Protein AF-A0A2L0I547-F1 (afdb_monomer_lite)

Secondary structure (DSSP, 8-state):
----------------------PPPPPHHHHHHHHHHHHHHHHHHHHHHT-TT----HHHHHHHHHHHHHHHHHH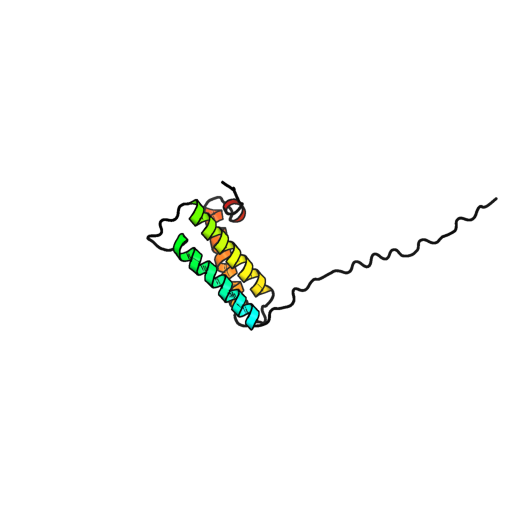HHHHHHTTTSTTHHHHHHHHHHHHHHHHHHHHHTT--HHHHHS----

Sequence (122 aa):
MIKSSSLICTFFICMQLNNMAFAEKLSQADYDQFIAAQTKIVNETKHILDEPDQKADAQSQRQAFCQRLTVYEEIQKVSEENQELNMAPTMAMIAKNFLDRQAQSMNNSGMTTAIFCKSREV

Radius of gyration: 24.21 Å; chains: 1; bounding box: 38×89×41 Å

Structure (mmCIF, N/CA/C/O backbone):
data_AF-A0A2L0I547-F1
#
_entry.id   AF-A0A2L0I547-F1
#
loop_
_atom_site.group_PDB
_atom_site.id
_atom_site.type_symbol
_atom_site.label_atom_id
_atom_site.label_alt_id
_atom_site.label_comp_id
_atom_site.label_asym_id
_atom_site.label_entity_id
_atom_site.label_seq_id
_atom_site.pdbx_PDB_ins_code
_atom_site.Cartn_x
_atom_site.Cartn_y
_atom_site.Cartn_z
_atom_site.occupancy
_atom_site.B_iso_or_equiv
_atom_site.auth_seq_id
_atom_site.auth_comp_id
_atom_site.auth_asym_id
_atom_site.auth_atom_id
_atom_site.pdbx_PDB_model_num
ATOM 1 N N . MET A 1 1 ? -5.687 74.514 20.051 1.00 38.25 1 MET A N 1
ATOM 2 C CA . MET A 1 1 ? -7.075 74.072 19.793 1.00 38.25 1 MET A CA 1
ATOM 3 C C . MET A 1 1 ? -7.032 72.603 19.420 1.00 38.25 1 MET A C 1
ATOM 5 O O . MET A 1 1 ? -6.451 72.253 18.404 1.00 38.25 1 MET A O 1
ATOM 9 N N . ILE A 1 2 ? -7.534 71.764 20.320 1.00 36.28 2 ILE A N 1
ATOM 10 C CA . ILE A 1 2 ? -7.497 70.301 20.259 1.00 36.28 2 ILE A CA 1
ATOM 11 C C . ILE A 1 2 ? -8.674 69.852 19.386 1.00 36.28 2 ILE A C 1
ATOM 13 O O . ILE A 1 2 ? -9.813 70.205 19.686 1.00 36.28 2 ILE A O 1
ATOM 17 N N . LYS A 1 3 ? -8.408 69.124 18.295 1.00 40.34 3 LYS A N 1
ATOM 18 C CA . LYS A 1 3 ? -9.440 68.422 17.522 1.00 40.34 3 LYS A CA 1
ATOM 19 C C . LYS A 1 3 ? -9.435 66.958 17.942 1.00 40.34 3 LYS A C 1
ATOM 21 O O . LYS A 1 3 ? -8.416 66.282 17.874 1.00 40.34 3 LYS A O 1
ATOM 26 N N . SER A 1 4 ? -10.588 66.531 18.424 1.00 46.28 4 SER A N 1
ATOM 27 C CA . SER A 1 4 ? -10.909 65.222 18.967 1.00 46.28 4 SER A CA 1
ATOM 28 C C . SER A 1 4 ? -10.731 64.123 17.912 1.00 46.28 4 SER A C 1
ATOM 30 O O . SER A 1 4 ? -11.472 64.098 16.931 1.00 46.28 4 SER A O 1
ATOM 32 N N . SER A 1 5 ? -9.789 63.201 18.126 1.00 43.97 5 SER A N 1
ATOM 33 C CA . SER A 1 5 ? -9.767 61.909 17.430 1.00 43.97 5 SER A CA 1
ATOM 34 C C . SER A 1 5 ? -10.595 60.916 18.230 1.00 43.97 5 SER A C 1
ATOM 36 O O . SER A 1 5 ? -10.230 60.524 19.337 1.00 43.97 5 SER A O 1
ATOM 38 N N . SER A 1 6 ? -11.745 60.571 17.665 1.00 45.59 6 SER A N 1
ATOM 39 C CA . SER A 1 6 ? -12.649 59.538 18.151 1.00 45.59 6 SER A CA 1
ATOM 40 C C . SER A 1 6 ? -12.291 58.186 17.528 1.00 45.59 6 SER A C 1
ATOM 42 O O . SER A 1 6 ? -11.748 58.143 16.426 1.00 45.59 6 SER A O 1
ATOM 44 N N . LEU A 1 7 ? -12.713 57.122 18.219 1.00 51.06 7 LEU A N 1
ATOM 45 C CA . LEU A 1 7 ? -12.870 55.733 17.759 1.00 51.06 7 LEU A CA 1
ATOM 46 C C . LEU A 1 7 ? -11.645 54.814 17.899 1.00 51.06 7 LEU A C 1
ATOM 48 O O . LEU A 1 7 ? -11.016 54.382 16.941 1.00 51.06 7 LEU A O 1
ATOM 52 N N . ILE A 1 8 ? -11.361 54.470 19.159 1.00 52.44 8 ILE A N 1
ATOM 53 C CA . ILE A 1 8 ? -11.548 53.107 19.699 1.00 52.44 8 ILE A CA 1
ATOM 54 C C . ILE A 1 8 ? -11.642 52.030 18.599 1.00 52.44 8 ILE A C 1
ATOM 56 O O . ILE A 1 8 ? -12.728 51.706 18.126 1.00 52.44 8 ILE A O 1
ATOM 60 N N . CYS A 1 9 ? -10.501 51.454 18.225 1.00 44.69 9 CYS A N 1
ATOM 61 C CA . CYS A 1 9 ? -10.417 50.223 17.439 1.00 44.69 9 CYS A CA 1
ATOM 62 C C . CYS A 1 9 ? -9.869 49.117 18.354 1.00 44.69 9 CYS A C 1
ATOM 64 O O . CYS A 1 9 ? -8.763 48.607 18.186 1.00 44.69 9 CYS A O 1
AT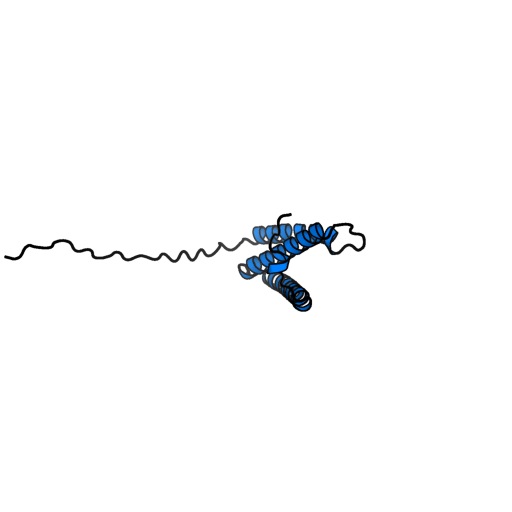OM 66 N N . THR A 1 10 ? -10.608 48.840 19.429 1.00 49.16 10 THR A N 1
ATOM 67 C CA . THR A 1 10 ? -10.361 47.700 20.313 1.00 49.16 10 THR A CA 1
ATOM 68 C C . THR A 1 10 ? -10.918 46.434 19.670 1.00 49.16 10 THR A C 1
ATOM 70 O O . THR A 1 10 ? -12.054 46.422 19.208 1.00 49.16 10 THR A O 1
ATOM 73 N N . PHE A 1 11 ? -10.131 45.360 19.761 1.00 47.34 11 PHE A N 1
ATOM 74 C CA . PHE A 1 11 ? -10.545 43.961 19.619 1.00 47.34 11 PHE A CA 1
ATOM 75 C C . PHE A 1 11 ? -10.838 43.461 18.195 1.00 47.34 11 PHE A C 1
ATOM 77 O O . PHE A 1 11 ? -11.922 42.975 17.895 1.00 47.34 11 PHE A O 1
ATOM 84 N N . PHE A 1 12 ? -9.796 43.387 17.363 1.00 49.84 12 PHE A N 1
ATOM 85 C CA . PHE A 1 12 ? -9.640 42.209 16.501 1.00 49.8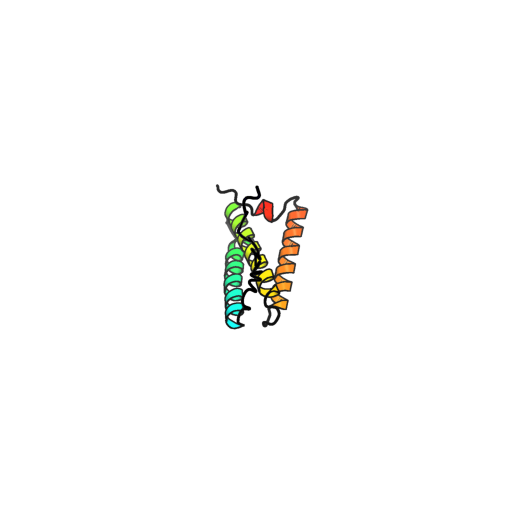4 12 PHE A CA 1
ATOM 86 C C . PHE A 1 12 ? -8.890 41.135 17.302 1.00 49.84 12 PHE A C 1
ATOM 88 O O . PHE A 1 12 ? -7.690 40.919 17.142 1.00 49.84 12 PHE A O 1
ATOM 95 N N . ILE A 1 13 ? -9.603 40.484 18.230 1.00 58.34 13 ILE A N 1
ATOM 96 C CA . ILE A 1 13 ? -9.201 39.149 18.673 1.00 58.34 13 ILE A CA 1
ATOM 97 C C . ILE A 1 13 ? -9.420 38.258 17.459 1.00 58.34 13 ILE A C 1
ATOM 99 O O . ILE A 1 13 ? -10.537 37.837 17.165 1.00 58.34 13 ILE A O 1
ATOM 103 N N . CYS A 1 14 ? -8.340 38.001 16.728 1.00 51.59 14 CYS A N 1
ATOM 104 C CA . CYS A 1 14 ? -8.251 36.859 15.840 1.00 51.59 14 CYS A CA 1
ATOM 105 C C . CYS A 1 14 ? -8.374 35.615 16.719 1.00 51.59 14 CYS A C 1
ATOM 107 O O . CYS A 1 14 ? -7.384 35.087 17.223 1.00 51.59 14 CYS A O 1
ATOM 109 N N . MET A 1 15 ? -9.614 35.182 16.943 1.00 52.38 15 MET A N 1
ATOM 110 C CA . MET A 1 15 ? -9.935 33.853 17.425 1.00 52.38 15 MET A CA 1
ATOM 111 C C . MET A 1 15 ? -9.459 32.903 16.329 1.00 52.38 15 MET A C 1
ATOM 113 O O . MET A 1 15 ? -10.188 32.583 15.393 1.00 52.38 15 MET A O 1
ATOM 117 N N . GLN A 1 16 ? -8.179 32.534 16.391 1.00 56.66 16 GLN A N 1
ATOM 118 C CA . GLN A 1 16 ? -7.653 31.408 15.646 1.00 56.66 16 GLN A CA 1
ATOM 119 C C . GLN A 1 16 ? -8.328 30.176 16.235 1.00 56.66 16 GLN A C 1
ATOM 121 O O . GLN A 1 16 ? -7.857 29.569 17.196 1.00 56.66 16 GLN A O 1
ATOM 126 N N . LEU A 1 17 ? -9.505 29.867 15.693 1.00 53.44 17 LEU A N 1
ATOM 127 C CA . LEU A 1 17 ? -10.087 28.547 15.785 1.00 53.44 17 LEU A CA 1
ATOM 128 C C . LEU A 1 17 ? -9.068 27.622 15.131 1.00 53.44 17 LEU A C 1
ATOM 130 O O . LEU A 1 17 ? -8.981 27.516 13.909 1.00 53.44 17 LEU A O 1
ATOM 134 N N . ASN A 1 18 ? -8.245 27.009 15.977 1.00 48.94 18 ASN A N 1
ATOM 135 C CA . ASN A 1 18 ? -7.560 25.780 15.653 1.00 48.94 18 ASN A CA 1
ATOM 136 C C . ASN A 1 18 ? -8.661 24.802 15.243 1.00 48.94 18 ASN A C 1
ATOM 138 O O . ASN A 1 18 ? -9.265 24.152 16.093 1.00 48.94 18 ASN A O 1
ATOM 142 N N . ASN A 1 19 ? -8.948 24.718 13.944 1.00 48.66 19 ASN A N 1
ATOM 143 C CA . ASN A 1 19 ? -9.568 23.538 13.371 1.00 48.66 19 ASN A CA 1
ATOM 144 C C . ASN A 1 19 ? -8.525 22.426 13.500 1.00 48.66 19 ASN A C 1
ATOM 146 O O . ASN A 1 19 ? -7.858 22.058 12.537 1.00 48.66 19 ASN A O 1
ATOM 150 N N . MET A 1 20 ? -8.351 21.914 14.721 1.00 46.59 20 MET A N 1
ATOM 151 C CA . MET A 1 20 ? -7.930 20.539 14.906 1.00 46.59 20 MET A CA 1
ATOM 152 C C . MET A 1 20 ? -9.091 19.713 14.366 1.00 46.59 20 MET A C 1
ATOM 154 O O . MET A 1 20 ? -10.001 19.336 15.099 1.00 46.59 20 MET A O 1
ATOM 158 N N . ALA A 1 21 ? -9.111 19.540 13.045 1.00 47.75 21 ALA A N 1
ATOM 159 C CA . ALA A 1 21 ? -9.925 18.534 12.402 1.00 47.75 21 ALA A CA 1
ATOM 160 C C . ALA A 1 21 ? -9.359 17.195 12.876 1.00 47.75 21 ALA A C 1
ATOM 162 O O . ALA A 1 21 ? -8.454 16.633 12.265 1.00 47.75 21 ALA A O 1
ATOM 163 N N . PHE A 1 22 ? -9.827 16.735 14.034 1.00 53.12 22 PHE A N 1
ATOM 164 C CA . PHE A 1 22 ? -9.715 15.336 14.386 1.00 53.12 22 PHE A CA 1
ATOM 165 C C . PHE A 1 22 ? -10.547 14.616 13.337 1.00 53.12 22 PHE A C 1
ATOM 167 O O . PHE A 1 22 ? -11.769 14.770 13.316 1.00 53.12 22 PHE A O 1
ATOM 174 N N . ALA A 1 23 ? -9.874 13.937 12.405 1.00 60.38 23 ALA A N 1
ATOM 175 C CA . ALA A 1 23 ? -10.547 13.012 11.513 1.00 60.38 23 ALA A CA 1
ATOM 176 C C . ALA A 1 23 ? -11.412 12.108 12.394 1.00 60.38 23 ALA A C 1
ATOM 178 O O . ALA A 1 23 ? -10.923 11.548 13.380 1.00 60.38 23 ALA A O 1
ATOM 179 N N . GLU A 1 24 ? -12.713 12.080 12.115 1.00 69.12 24 GLU A N 1
ATOM 180 C CA . GLU A 1 24 ? -13.630 11.239 12.867 1.00 69.12 24 GLU A CA 1
ATOM 181 C C . GLU A 1 24 ? -13.137 9.796 12.742 1.00 69.12 24 GLU A C 1
ATOM 183 O O . GLU A 1 24 ? -12.848 9.325 11.639 1.00 69.12 24 GLU A O 1
ATOM 188 N N . LYS A 1 25 ? -12.943 9.138 13.888 1.00 84.50 25 LYS A N 1
ATOM 189 C CA . LYS A 1 25 ? -12.435 7.768 13.929 1.00 84.50 25 LYS A CA 1
ATOM 190 C C . LYS A 1 25 ? -13.412 6.852 13.205 1.00 84.50 25 LYS A C 1
ATOM 192 O O . LYS A 1 25 ? -14.626 6.988 13.359 1.00 84.50 25 LYS A O 1
ATOM 197 N N . LEU A 1 26 ? -12.876 5.938 12.408 1.00 94.50 26 LEU A N 1
ATOM 198 C CA . LEU A 1 26 ? -13.667 4.993 11.637 1.00 94.50 26 LEU A CA 1
ATOM 199 C C . LEU A 1 26 ? -14.439 4.061 12.571 1.00 94.50 26 LEU A C 1
ATOM 201 O O . LEU A 1 26 ? -13.975 3.690 13.651 1.00 94.50 26 LEU A O 1
ATOM 205 N N . SER A 1 27 ? -15.611 3.621 12.118 1.00 96.94 27 SER A N 1
ATOM 206 C CA . SER A 1 27 ? -16.229 2.436 12.702 1.00 96.94 27 SER A CA 1
ATOM 207 C C . SER A 1 27 ? -15.430 1.183 12.314 1.00 96.94 27 SER A C 1
ATOM 209 O O . SER A 1 27 ? -14.691 1.181 11.326 1.00 96.94 27 SER A O 1
ATOM 211 N N . GLN A 1 28 ? -15.612 0.077 13.043 1.00 97.75 28 GLN A N 1
ATOM 212 C CA . GLN A 1 28 ? -14.983 -1.196 12.668 1.00 97.75 28 GLN A CA 1
ATOM 213 C C . GLN A 1 28 ? -15.373 -1.626 11.243 1.00 97.75 28 GLN A C 1
ATOM 215 O O . GLN A 1 28 ? -14.520 -2.090 10.496 1.00 97.75 28 GLN A O 1
ATOM 220 N N . ALA A 1 29 ? -16.638 -1.436 10.851 1.00 98.19 29 ALA A N 1
ATOM 221 C CA . ALA A 1 29 ? -17.118 -1.820 9.526 1.00 98.19 29 ALA A CA 1
ATOM 222 C C . ALA A 1 29 ? -16.457 -0.991 8.411 1.00 98.19 29 ALA A C 1
ATOM 224 O O . ALA A 1 29 ? -16.062 -1.549 7.387 1.00 98.19 29 ALA A O 1
ATOM 225 N N . ASP A 1 30 ? -16.283 0.315 8.627 1.00 98.06 30 ASP A N 1
ATOM 226 C CA . ASP A 1 30 ? -15.623 1.192 7.653 1.00 98.06 30 ASP A CA 1
ATOM 227 C C . ASP A 1 30 ? -14.128 0.878 7.541 1.00 98.06 30 ASP A C 1
ATOM 229 O O . ASP A 1 30 ? -13.569 0.886 6.444 1.00 98.06 30 ASP A O 1
ATOM 233 N N . TYR A 1 31 ? -13.481 0.545 8.661 1.00 98.12 31 TYR A N 1
ATOM 234 C CA . TYR A 1 31 ? -12.089 0.105 8.668 1.00 98.12 31 TYR A CA 1
ATOM 235 C C . TYR A 1 31 ? -11.900 -1.234 7.943 1.00 98.12 31 TYR A C 1
ATOM 237 O O . TYR A 1 31 ? -10.998 -1.364 7.114 1.00 98.12 31 TYR A O 1
ATOM 245 N N . ASP A 1 32 ? -12.776 -2.211 8.182 1.00 98.50 32 ASP A N 1
ATOM 246 C CA . ASP A 1 32 ? -12.733 -3.504 7.492 1.00 98.50 32 ASP A CA 1
ATOM 247 C C . ASP A 1 32 ? -12.945 -3.328 5.979 1.00 98.50 32 ASP A C 1
ATOM 249 O O . ASP A 1 32 ? -12.236 -3.933 5.167 1.00 98.50 32 ASP A O 1
ATOM 253 N N . GLN A 1 33 ? -13.871 -2.447 5.581 1.00 98.50 33 GLN A N 1
ATOM 254 C CA . GLN A 1 33 ? -14.089 -2.094 4.179 1.00 98.50 33 GLN A CA 1
ATOM 255 C C . GLN A 1 33 ? -12.870 -1.388 3.569 1.00 98.50 33 GLN A C 1
ATOM 257 O O . GLN A 1 33 ? -12.487 -1.699 2.437 1.00 98.50 33 GLN A O 1
ATOM 262 N N . PHE A 1 34 ? -12.240 -0.474 4.310 1.00 98.19 34 PHE A N 1
ATOM 263 C CA . PHE A 1 34 ? -10.996 0.169 3.903 1.00 98.19 34 PHE A CA 1
ATOM 264 C C . PHE A 1 34 ? -9.898 -0.875 3.657 1.00 98.19 34 PHE A C 1
ATOM 266 O O . PHE A 1 34 ? -9.341 -0.922 2.560 1.00 98.19 34 PHE A O 1
ATOM 273 N N . ILE A 1 35 ? -9.642 -1.779 4.607 1.00 98.50 35 ILE A N 1
ATOM 274 C CA . ILE A 1 35 ? -8.626 -2.831 4.453 1.00 98.50 35 ILE A CA 1
ATOM 275 C C . ILE A 1 35 ? -8.948 -3.759 3.277 1.00 98.50 35 ILE A C 1
ATOM 277 O O . ILE A 1 35 ? -8.039 -4.134 2.529 1.00 98.50 35 ILE A O 1
ATOM 281 N N . ALA A 1 36 ? -10.219 -4.099 3.053 1.00 98.56 36 ALA A N 1
ATOM 282 C CA . ALA A 1 36 ? -10.627 -4.900 1.902 1.00 98.56 36 ALA A CA 1
ATOM 283 C C . ALA A 1 36 ? -10.333 -4.192 0.565 1.00 98.56 36 ALA A C 1
ATOM 285 O O . ALA A 1 36 ? -9.798 -4.814 -0.359 1.00 98.56 36 ALA A O 1
ATOM 286 N N . ALA A 1 37 ? -10.621 -2.890 0.469 1.00 98.44 37 ALA A N 1
ATOM 287 C CA . ALA A 1 37 ? -10.324 -2.090 -0.718 1.00 98.44 37 ALA A CA 1
ATOM 288 C C . ALA A 1 37 ? -8.812 -2.007 -0.988 1.00 98.44 37 ALA A C 1
ATOM 290 O O . ALA A 1 37 ? -8.373 -2.235 -2.115 1.00 98.44 37 ALA A O 1
ATOM 291 N N . GLN A 1 38 ? -8.010 -1.778 0.053 1.00 98.44 38 GLN A N 1
ATOM 292 C CA . GLN A 1 38 ? -6.551 -1.751 -0.053 1.00 98.44 38 GLN A CA 1
ATOM 293 C C . GLN A 1 38 ? -5.981 -3.118 -0.470 1.00 98.44 38 GLN A C 1
ATOM 295 O O . GLN A 1 38 ? -5.150 -3.216 -1.375 1.00 98.44 38 GLN A O 1
ATOM 300 N N . THR A 1 39 ? -6.492 -4.202 0.121 1.00 97.94 39 THR A N 1
ATOM 301 C CA . THR A 1 39 ? -6.092 -5.582 -0.208 1.00 97.94 39 THR A CA 1
ATOM 302 C C . THR A 1 39 ? -6.342 -5.912 -1.680 1.00 97.94 39 THR A C 1
ATOM 304 O O . THR A 1 39 ? -5.525 -6.582 -2.314 1.00 97.94 39 THR A O 1
ATOM 307 N N . LYS A 1 40 ? -7.441 -5.414 -2.258 1.00 98.31 40 LYS A N 1
ATOM 308 C CA . LYS A 1 40 ? -7.739 -5.582 -3.686 1.00 98.31 40 LYS A CA 1
ATOM 309 C C . LYS A 1 40 ? -6.633 -4.995 -4.567 1.00 98.31 40 LYS A C 1
ATOM 311 O O . LYS A 1 40 ? -6.169 -5.681 -5.472 1.00 98.31 40 LYS A O 1
ATOM 316 N N . ILE A 1 41 ? -6.145 -3.795 -4.250 1.00 97.44 41 ILE A N 1
ATOM 317 C CA . ILE A 1 41 ? -5.063 -3.142 -5.004 1.00 97.44 41 ILE A CA 1
ATOM 318 C C . ILE A 1 41 ? -3.740 -3.913 -4.843 1.00 97.44 41 ILE A C 1
ATOM 320 O O . ILE A 1 41 ? -3.006 -4.115 -5.814 1.00 97.44 41 ILE A O 1
ATOM 324 N N . VAL A 1 42 ? -3.432 -4.421 -3.642 1.00 97.44 42 VAL A N 1
ATOM 325 C CA . VAL A 1 42 ? -2.242 -5.275 -3.430 1.00 97.44 42 VAL A CA 1
ATOM 326 C C . VAL A 1 42 ? -2.291 -6.531 -4.305 1.00 97.44 42 VAL A C 1
ATOM 328 O O . VAL A 1 42 ? -1.282 -6.895 -4.918 1.00 97.44 42 VAL A O 1
ATOM 331 N N . ASN A 1 43 ? -3.458 -7.169 -4.401 1.00 96.88 43 ASN A N 1
ATOM 332 C CA . ASN A 1 43 ? -3.654 -8.354 -5.233 1.00 96.88 43 ASN A CA 1
ATOM 333 C C . ASN A 1 43 ? -3.564 -8.027 -6.730 1.00 96.88 43 ASN A C 1
ATOM 335 O O . ASN A 1 43 ? -2.891 -8.737 -7.470 1.00 96.88 43 ASN A O 1
ATOM 339 N N . GLU A 1 44 ? -4.166 -6.928 -7.180 1.00 95.75 44 GLU A N 1
ATOM 340 C CA . GLU A 1 44 ? -4.070 -6.477 -8.576 1.00 95.75 44 GLU A CA 1
ATOM 341 C C . GLU A 1 44 ? -2.613 -6.206 -8.981 1.00 95.75 44 GLU A C 1
ATOM 343 O O . GLU A 1 44 ? -2.150 -6.670 -10.022 1.00 95.75 44 GLU A O 1
ATOM 348 N N . THR A 1 45 ? -1.849 -5.539 -8.114 1.00 97.00 45 THR A N 1
ATOM 349 C CA . THR A 1 45 ? -0.424 -5.260 -8.355 1.00 97.00 45 THR A CA 1
ATOM 350 C C . THR A 1 45 ? 0.454 -6.515 -8.288 1.00 97.00 45 THR A C 1
ATOM 352 O O . THR A 1 45 ? 1.520 -6.540 -8.899 1.00 97.00 45 THR A O 1
ATOM 355 N N . LYS A 1 46 ? 0.015 -7.592 -7.619 1.00 94.81 46 LYS A N 1
ATOM 356 C CA . LYS A 1 46 ? 0.774 -8.856 -7.495 1.00 94.81 46 LYS A CA 1
ATOM 357 C C . LYS A 1 46 ? 0.934 -9.556 -8.830 1.00 94.81 46 LYS A C 1
ATOM 359 O O . LYS A 1 46 ? 2.034 -9.994 -9.152 1.00 94.81 46 LYS A O 1
ATOM 364 N N . HIS A 1 47 ? -0.123 -9.558 -9.632 1.00 93.06 47 HIS A N 1
ATOM 365 C CA . HIS A 1 47 ? -0.101 -10.112 -10.983 1.00 93.06 47 HIS A CA 1
ATOM 366 C C . HIS A 1 47 ? 0.881 -9.397 -11.924 1.00 93.06 47 HIS A C 1
ATOM 368 O O . HIS A 1 47 ? 1.286 -9.970 -12.930 1.00 93.06 47 HIS A O 1
ATOM 374 N N . ILE A 1 48 ? 1.266 -8.159 -11.599 1.00 95.25 48 ILE A N 1
ATOM 375 C CA . ILE A 1 48 ? 2.196 -7.346 -12.392 1.00 95.25 48 ILE A CA 1
ATOM 376 C C . ILE A 1 48 ? 3.627 -7.453 -11.851 1.00 95.25 48 ILE A C 1
ATOM 378 O O . ILE A 1 48 ? 4.578 -7.454 -12.626 1.00 95.25 48 ILE A O 1
ATOM 382 N N . LEU A 1 49 ? 3.787 -7.501 -10.527 1.00 94.75 49 LEU A N 1
ATOM 383 C CA . LEU A 1 49 ? 5.089 -7.359 -9.870 1.00 94.75 49 LEU A CA 1
ATOM 384 C C . LEU A 1 49 ? 5.740 -8.686 -9.487 1.00 94.75 49 LEU A C 1
ATOM 386 O O . LEU A 1 49 ? 6.963 -8.789 -9.522 1.00 94.75 49 LEU A O 1
ATOM 390 N N . ASP A 1 50 ? 4.939 -9.675 -9.090 1.00 92.94 50 ASP A N 1
ATOM 391 C CA . ASP A 1 50 ? 5.446 -10.812 -8.318 1.00 92.94 50 ASP A CA 1
ATOM 392 C C . ASP A 1 50 ? 5.299 -12.152 -9.054 1.00 92.94 50 ASP A C 1
ATOM 394 O O . ASP A 1 50 ? 5.946 -13.128 -8.675 1.00 92.94 50 ASP A O 1
ATOM 398 N N . GLU A 1 51 ? 4.442 -12.230 -10.077 1.00 91.19 51 GLU A N 1
ATOM 399 C CA . GLU A 1 51 ? 4.254 -13.469 -10.834 1.00 91.19 51 GLU A CA 1
ATOM 400 C C . GLU A 1 51 ? 5.442 -13.721 -11.782 1.00 91.19 51 GLU A C 1
ATOM 402 O O . GLU A 1 51 ? 5.878 -12.810 -12.491 1.00 91.19 51 GLU A O 1
ATOM 407 N N . PRO A 1 52 ? 5.990 -14.950 -11.817 1.00 85.12 52 PRO A N 1
ATOM 408 C CA . PRO A 1 52 ? 7.239 -15.251 -12.518 1.00 85.12 52 PRO A CA 1
ATOM 409 C C . PRO A 1 52 ? 7.136 -15.141 -14.047 1.00 85.12 52 PRO A C 1
ATOM 411 O O . PRO A 1 52 ? 8.156 -14.996 -14.719 1.00 85.12 52 PRO A O 1
ATOM 414 N N . ASP A 1 53 ? 5.928 -15.223 -14.603 1.00 85.75 53 ASP A N 1
ATOM 415 C CA . ASP A 1 53 ? 5.632 -15.177 -16.035 1.00 85.75 53 ASP A CA 1
ATOM 416 C C . ASP A 1 53 ? 4.942 -13.875 -16.479 1.00 85.75 53 ASP A C 1
ATOM 418 O O . ASP A 1 53 ? 4.477 -13.778 -17.622 1.00 85.75 53 ASP A O 1
ATOM 422 N N . GLN A 1 54 ? 4.896 -12.859 -15.608 1.00 88.44 54 GLN A N 1
ATOM 423 C CA . GLN A 1 54 ? 4.346 -11.552 -15.956 1.00 88.44 54 GLN A CA 1
ATOM 424 C C . GLN A 1 54 ? 5.113 -10.925 -17.135 1.00 88.44 54 GLN A C 1
ATOM 426 O O . GLN A 1 54 ? 6.334 -11.038 -17.254 1.00 88.44 54 GLN A O 1
ATOM 431 N N . LYS A 1 55 ? 4.375 -10.263 -18.033 1.00 90.62 55 LYS A N 1
ATOM 432 C CA . LYS A 1 55 ? 4.903 -9.652 -19.270 1.00 90.62 55 LYS A CA 1
ATOM 433 C C . LYS A 1 55 ? 4.724 -8.135 -19.307 1.00 90.62 55 LYS A C 1
ATOM 435 O O . LYS A 1 55 ? 4.742 -7.540 -20.383 1.00 90.62 55 LYS A O 1
ATOM 440 N N . ALA A 1 56 ? 4.480 -7.523 -18.154 1.00 92.19 56 ALA A N 1
ATOM 441 C CA . ALA A 1 56 ? 4.275 -6.095 -18.038 1.00 92.19 56 ALA A CA 1
ATOM 442 C C . ALA A 1 56 ? 5.577 -5.353 -18.352 1.00 92.19 56 ALA A C 1
ATOM 444 O O . ALA A 1 56 ? 6.662 -5.751 -17.920 1.00 92.19 56 ALA A O 1
ATOM 445 N N . ASP A 1 57 ? 5.467 -4.264 -19.104 1.00 93.62 57 ASP A N 1
ATOM 446 C CA . ASP A 1 57 ? 6.606 -3.396 -19.369 1.00 93.62 57 ASP A CA 1
ATOM 447 C C . ASP A 1 57 ? 7.068 -2.657 -18.100 1.00 93.62 57 ASP A C 1
ATOM 449 O O . ASP A 1 57 ? 6.407 -2.643 -17.056 1.00 93.62 57 ASP A O 1
ATOM 453 N N . ALA A 1 58 ? 8.236 -2.021 -18.190 1.00 91.75 58 ALA A N 1
ATOM 454 C CA . ALA A 1 58 ? 8.827 -1.302 -17.065 1.00 91.75 58 ALA A CA 1
ATOM 455 C C . ALA A 1 58 ? 7.929 -0.163 -16.546 1.00 91.75 58 ALA A C 1
ATOM 457 O O . ALA A 1 58 ? 7.950 0.140 -15.352 1.00 91.75 58 ALA A O 1
ATOM 458 N N . GLN A 1 59 ? 7.128 0.463 -17.416 1.00 93.31 59 GLN A N 1
ATOM 459 C CA . GLN A 1 59 ? 6.201 1.523 -17.021 1.00 93.31 59 GLN A CA 1
ATOM 460 C C . GLN A 1 59 ? 5.058 0.963 -16.168 1.00 93.31 59 GLN A C 1
ATOM 462 O O . GLN A 1 59 ? 4.749 1.518 -15.114 1.00 93.31 59 GLN A O 1
ATOM 467 N N . SER A 1 60 ? 4.485 -0.160 -16.586 1.00 94.75 60 SER A N 1
ATOM 468 C CA . SER A 1 60 ? 3.409 -0.864 -15.892 1.00 94.75 60 SER A CA 1
ATOM 469 C C . SER A 1 60 ? 3.878 -1.405 -14.543 1.00 94.75 60 SER A C 1
ATOM 471 O O . SER A 1 60 ? 3.196 -1.229 -13.534 1.00 94.75 60 SER A O 1
ATOM 473 N N . GLN A 1 61 ? 5.083 -1.981 -14.486 1.00 94.88 61 GLN A N 1
ATOM 474 C CA . GLN A 1 61 ? 5.698 -2.414 -13.227 1.00 94.88 61 GLN A CA 1
ATOM 475 C C . GLN A 1 61 ? 5.941 -1.231 -12.290 1.00 94.88 61 GLN A C 1
ATOM 477 O O . GLN A 1 61 ? 5.597 -1.285 -11.111 1.00 94.88 61 GLN A O 1
ATOM 482 N N . ARG A 1 62 ? 6.473 -0.118 -12.808 1.00 94.25 62 ARG A N 1
ATOM 483 C CA . ARG A 1 62 ? 6.665 1.099 -12.016 1.00 94.25 62 ARG A CA 1
ATOM 484 C C . ARG A 1 62 ? 5.343 1.618 -11.454 1.00 94.25 62 ARG A C 1
ATOM 486 O O . ARG A 1 62 ? 5.278 1.946 -10.273 1.00 94.25 62 ARG A O 1
ATOM 493 N N . GLN A 1 63 ? 4.296 1.682 -12.274 1.00 95.75 63 GLN A N 1
ATOM 494 C CA . GLN A 1 63 ? 2.980 2.139 -11.837 1.00 95.75 63 GLN A CA 1
ATOM 495 C C . GLN A 1 63 ? 2.402 1.223 -10.754 1.00 95.75 63 GLN A C 1
ATOM 497 O O . GLN A 1 63 ? 1.980 1.721 -9.713 1.00 95.75 63 GLN A O 1
ATOM 502 N N . ALA A 1 64 ? 2.448 -0.095 -10.956 1.00 96.56 64 ALA A N 1
ATOM 503 C CA . ALA A 1 64 ? 1.974 -1.066 -9.976 1.00 96.56 64 ALA A CA 1
ATOM 504 C C . ALA A 1 64 ? 2.756 -0.982 -8.656 1.00 96.56 64 ALA A C 1
ATOM 506 O O . ALA A 1 64 ? 2.167 -1.020 -7.577 1.00 96.56 64 ALA A O 1
ATOM 507 N N . PHE A 1 65 ? 4.079 -0.813 -8.724 1.00 96.44 65 PHE A N 1
ATOM 508 C CA . PHE A 1 65 ? 4.917 -0.633 -7.540 1.00 96.44 65 PHE A CA 1
ATOM 509 C C . PHE A 1 65 ? 4.525 0.624 -6.762 1.00 96.44 65 PHE A C 1
ATOM 511 O O . PHE A 1 65 ? 4.329 0.563 -5.549 1.00 96.44 65 PHE A O 1
ATOM 518 N N . CYS A 1 66 ? 4.363 1.751 -7.455 1.00 96.62 66 CYS A N 1
ATOM 519 C CA . CYS A 1 66 ? 4.000 3.012 -6.819 1.00 96.62 66 CYS A CA 1
ATOM 520 C C . CYS A 1 66 ? 2.578 2.991 -6.248 1.00 96.62 66 CYS A C 1
ATOM 522 O O . CYS A 1 66 ? 2.369 3.489 -5.148 1.00 96.62 66 CYS A O 1
ATOM 524 N N . GLN A 1 67 ? 1.628 2.340 -6.926 1.00 97.50 67 GLN A N 1
ATOM 525 C CA . GLN A 1 67 ? 0.290 2.095 -6.379 1.00 97.50 67 GLN A CA 1
ATOM 526 C C . GLN A 1 67 ? 0.358 1.271 -5.092 1.00 97.50 67 GLN A C 1
ATOM 528 O O . GLN A 1 67 ? -0.235 1.647 -4.085 1.00 97.50 67 GLN A O 1
ATOM 533 N N . ARG A 1 68 ? 1.121 0.172 -5.093 1.00 97.94 68 ARG A N 1
ATOM 534 C CA . ARG A 1 68 ? 1.289 -0.675 -3.908 1.00 97.94 68 ARG A CA 1
ATOM 535 C C . ARG A 1 68 ? 1.970 0.069 -2.756 1.00 97.94 68 ARG A C 1
ATOM 537 O O . ARG A 1 68 ? 1.588 -0.138 -1.610 1.00 97.94 68 ARG A O 1
ATOM 544 N N . LEU A 1 69 ? 2.953 0.927 -3.031 1.00 97.94 69 LEU A N 1
ATOM 545 C CA . LEU A 1 69 ? 3.557 1.785 -2.008 1.00 97.94 69 LEU A CA 1
ATOM 546 C C . LEU A 1 69 ? 2.514 2.693 -1.353 1.00 97.94 69 LEU A C 1
ATOM 548 O O . LEU A 1 69 ? 2.394 2.667 -0.132 1.00 97.94 69 LEU A O 1
ATOM 552 N N . THR A 1 70 ? 1.724 3.417 -2.151 1.00 97.69 70 THR A N 1
ATOM 553 C CA . THR A 1 70 ? 0.668 4.303 -1.639 1.00 97.69 70 THR A CA 1
ATOM 554 C C . THR A 1 70 ? -0.358 3.547 -0.800 1.00 97.69 70 THR A C 1
ATOM 556 O O . THR A 1 70 ? -0.722 4.014 0.273 1.00 97.69 70 THR A O 1
ATOM 559 N N . VAL A 1 71 ? -0.756 2.341 -1.217 1.00 98.31 71 VAL A N 1
ATOM 560 C CA . VAL A 1 71 ? -1.640 1.474 -0.420 1.00 98.31 71 VAL A CA 1
ATOM 561 C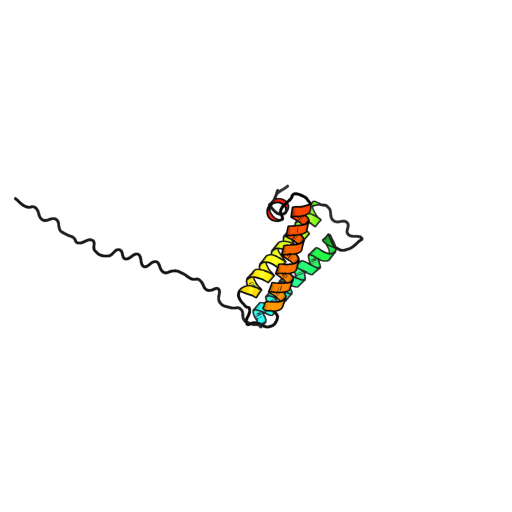 C . VAL A 1 71 ? -1.080 1.242 0.984 1.00 98.31 71 VAL A C 1
ATOM 563 O O . VAL A 1 71 ? -1.792 1.387 1.974 1.00 98.31 71 VAL A O 1
ATOM 566 N N . TYR A 1 72 ? 0.202 0.894 1.101 1.00 98.56 72 TYR A N 1
ATOM 567 C CA . TYR A 1 72 ? 0.801 0.665 2.413 1.00 98.56 72 TYR A CA 1
ATOM 568 C C . TYR A 1 72 ? 1.000 1.963 3.210 1.00 98.56 72 TYR A C 1
ATOM 570 O O . TYR A 1 72 ? 0.837 1.934 4.427 1.00 98.56 72 TYR A O 1
ATOM 578 N N . GLU A 1 73 ? 1.280 3.099 2.567 1.00 98.38 73 GLU A N 1
ATOM 579 C CA . GLU A 1 73 ? 1.298 4.413 3.234 1.00 98.38 73 GLU A CA 1
ATOM 580 C C . GLU A 1 73 ? -0.078 4.749 3.835 1.00 98.38 73 GLU A C 1
ATOM 582 O O . GLU A 1 73 ? -0.173 5.168 4.991 1.00 98.38 73 GLU A O 1
ATOM 587 N N . GLU A 1 74 ? -1.156 4.493 3.089 1.00 98.31 74 GLU A N 1
ATOM 588 C CA . GLU A 1 74 ? -2.531 4.690 3.551 1.00 98.31 74 GLU A CA 1
ATOM 589 C C . GLU A 1 74 ? -2.907 3.715 4.670 1.00 98.31 74 GLU A C 1
ATOM 591 O O . GLU A 1 74 ? -3.456 4.147 5.685 1.00 98.31 74 GLU A O 1
ATOM 596 N N . ILE A 1 75 ? -2.585 2.419 4.534 1.00 98.62 75 ILE A N 1
ATOM 597 C CA . ILE A 1 75 ? -2.829 1.426 5.592 1.00 98.62 75 ILE A CA 1
ATOM 598 C C . ILE A 1 75 ? -2.115 1.845 6.873 1.00 98.62 75 ILE A C 1
ATOM 600 O O . ILE A 1 75 ? -2.734 1.794 7.936 1.00 98.62 75 ILE A O 1
ATOM 604 N N . GLN A 1 76 ? -0.842 2.252 6.793 1.00 98.62 76 GLN A N 1
ATOM 605 C CA . GLN A 1 76 ? -0.098 2.697 7.966 1.00 98.62 76 GLN A CA 1
ATOM 606 C C . GLN A 1 76 ? -0.817 3.873 8.629 1.00 98.62 76 GLN A C 1
ATOM 608 O O . GLN A 1 76 ? -1.170 3.779 9.803 1.00 98.62 76 GLN A O 1
ATOM 613 N N . LYS A 1 77 ? -1.081 4.938 7.866 1.00 98.06 77 LYS A N 1
ATOM 614 C CA . LYS A 1 77 ? -1.696 6.163 8.381 1.00 98.06 77 LYS A CA 1
ATOM 615 C C . LYS A 1 77 ? -3.056 5.896 9.028 1.00 98.06 77 LYS A C 1
ATOM 617 O O . LYS A 1 77 ? -3.251 6.212 10.198 1.00 98.06 77 LYS A O 1
ATOM 622 N N . VAL A 1 78 ? -3.984 5.284 8.291 1.00 97.75 78 VAL A N 1
ATOM 623 C CA . VAL A 1 78 ? -5.352 5.048 8.777 1.00 97.75 78 VAL A CA 1
ATOM 624 C C . VAL A 1 78 ? -5.341 4.110 9.982 1.00 97.75 78 VAL A C 1
ATOM 626 O O . VAL A 1 78 ? -6.096 4.308 10.929 1.00 97.75 78 VAL A O 1
ATOM 629 N N . SER A 1 79 ? -4.463 3.109 10.000 1.00 98.25 79 SER A N 1
ATOM 630 C CA . SER A 1 79 ? -4.386 2.185 11.133 1.00 98.25 79 SER A CA 1
ATOM 631 C C . SER A 1 79 ? -3.742 2.810 12.379 1.00 98.25 79 SER A C 1
ATOM 633 O O . SER A 1 79 ? -4.106 2.453 13.498 1.00 98.25 79 SER A O 1
ATOM 635 N N . GLU A 1 80 ? -2.816 3.761 12.217 1.00 97.50 80 GLU A N 1
ATOM 636 C CA . GLU A 1 80 ? -2.260 4.554 13.323 1.00 97.50 80 GLU A CA 1
ATOM 637 C C . GLU A 1 80 ? -3.280 5.557 13.892 1.00 97.50 80 GLU A C 1
ATOM 639 O O . GLU A 1 80 ? -3.282 5.810 15.096 1.00 97.50 80 GLU A O 1
ATOM 644 N N . GLU A 1 81 ? -4.180 6.085 13.060 1.00 96.56 81 GLU A N 1
ATOM 645 C CA . GLU A 1 81 ? -5.265 6.984 13.482 1.00 96.56 81 GLU A CA 1
ATOM 646 C C . GLU A 1 81 ? -6.403 6.245 14.226 1.00 96.56 81 GLU A C 1
ATOM 648 O O . GLU A 1 81 ? -7.114 6.860 15.024 1.00 96.56 81 GLU A O 1
ATOM 653 N N . ASN A 1 82 ? -6.536 4.925 14.020 1.00 97.00 82 ASN A N 1
ATOM 654 C CA . ASN A 1 82 ? -7.638 4.087 14.521 1.00 97.00 82 ASN A CA 1
ATOM 655 C C . ASN A 1 82 ? -7.155 2.872 15.346 1.00 97.00 82 ASN A C 1
ATOM 657 O O . ASN A 1 82 ? -7.695 1.772 15.229 1.00 97.00 82 ASN A O 1
ATOM 661 N N . GLN A 1 83 ? -6.112 3.037 16.170 1.00 96.81 83 GLN A N 1
ATOM 662 C CA . GLN A 1 83 ? -5.461 1.942 16.920 1.00 96.81 83 GLN A CA 1
ATOM 663 C C . GLN A 1 83 ? -6.384 1.139 17.851 1.00 96.81 83 GLN A C 1
ATOM 665 O O . GLN A 1 83 ? -6.040 0.027 18.248 1.00 96.81 83 GLN A O 1
ATOM 670 N N . GLU A 1 84 ? -7.530 1.693 18.234 1.00 96.44 84 GLU A N 1
ATOM 671 C CA . GLU A 1 84 ? -8.548 1.018 19.039 1.00 96.44 84 GLU A CA 1
ATOM 672 C C . GLU A 1 84 ? -9.344 -0.047 18.273 1.00 96.44 84 GLU A C 1
ATOM 674 O O . GLU A 1 84 ? -9.994 -0.878 18.908 1.00 96.44 84 GLU A O 1
ATOM 679 N N . LEU A 1 85 ? -9.320 -0.021 16.937 1.00 97.81 85 LEU A N 1
ATOM 680 C CA . LEU A 1 85 ? -10.039 -0.981 16.107 1.00 97.81 85 LEU A CA 1
ATOM 681 C C . LEU A 1 85 ? -9.287 -2.308 16.020 1.00 97.81 85 LEU A C 1
ATOM 683 O O . LEU A 1 85 ? -8.055 -2.381 16.091 1.00 97.81 85 LEU A O 1
ATOM 687 N N . ASN A 1 86 ? -10.044 -3.384 15.819 1.00 97.94 86 ASN A N 1
ATOM 688 C CA . ASN A 1 86 ? -9.469 -4.709 15.646 1.00 97.94 86 ASN A CA 1
ATOM 689 C C . ASN A 1 86 ? -8.511 -4.707 14.453 1.00 97.94 86 ASN A C 1
ATOM 691 O O . ASN A 1 86 ? -8.808 -4.145 13.403 1.00 97.94 86 ASN A O 1
ATOM 695 N N . MET A 1 87 ? -7.367 -5.371 14.619 1.00 97.06 87 MET A N 1
ATOM 696 C CA . MET A 1 87 ? -6.293 -5.486 13.625 1.00 97.06 87 MET A CA 1
ATOM 697 C C . MET A 1 87 ? -5.573 -4.186 13.245 1.00 97.06 87 MET A C 1
ATOM 699 O O . MET A 1 87 ? -4.491 -4.293 12.669 1.00 97.06 87 MET A O 1
ATOM 703 N N . ALA A 1 88 ? -6.062 -2.995 13.604 1.00 98.31 88 ALA A N 1
ATOM 704 C CA . ALA A 1 88 ? -5.407 -1.739 13.238 1.00 98.31 88 ALA A CA 1
ATOM 705 C C . ALA A 1 88 ? -3.941 -1.653 13.707 1.00 98.31 88 ALA A C 1
ATOM 707 O O . ALA A 1 88 ? -3.060 -1.462 12.864 1.00 98.31 88 ALA A O 1
ATOM 708 N N . PRO A 1 89 ? -3.592 -1.947 14.973 1.00 98.44 89 PRO A N 1
ATOM 709 C CA . PRO A 1 89 ? -2.187 -1.964 15.388 1.00 98.44 89 PRO 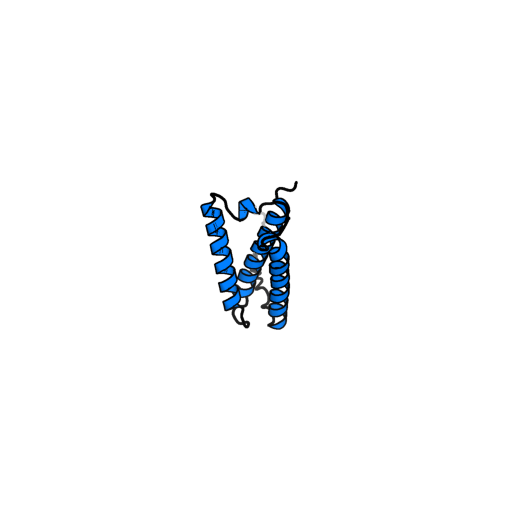A CA 1
ATOM 710 C C . PRO A 1 89 ? -1.323 -2.951 14.584 1.00 98.44 89 PRO A C 1
ATOM 712 O O . PRO A 1 89 ? -0.167 -2.672 14.260 1.00 98.44 89 PRO A O 1
ATOM 715 N N . THR A 1 90 ? -1.887 -4.107 14.223 1.00 98.62 90 THR A N 1
ATOM 716 C CA . THR A 1 90 ? -1.200 -5.124 13.417 1.00 98.62 90 THR A CA 1
ATOM 717 C C . THR A 1 90 ? -0.991 -4.652 11.981 1.00 98.62 90 THR A C 1
ATOM 719 O O . THR A 1 90 ? 0.105 -4.804 11.444 1.00 98.62 90 THR A O 1
ATOM 722 N N . MET A 1 91 ? -2.001 -4.046 11.361 1.00 98.56 91 MET A N 1
ATOM 723 C CA . MET A 1 91 ? -1.910 -3.531 9.996 1.00 98.56 91 MET A CA 1
ATOM 724 C C . MET A 1 91 ? -0.941 -2.353 9.897 1.00 98.56 91 MET A C 1
ATOM 726 O O . MET A 1 91 ? -0.136 -2.324 8.967 1.00 98.56 91 MET A O 1
ATOM 730 N N . ALA A 1 92 ? -0.922 -1.457 10.890 1.00 98.75 92 ALA A N 1
ATOM 731 C CA . ALA A 1 92 ? 0.087 -0.401 10.992 1.00 98.75 92 ALA A CA 1
ATOM 732 C C . ALA A 1 92 ? 1.509 -0.987 11.005 1.00 98.75 92 ALA A C 1
ATOM 734 O O . ALA A 1 92 ? 2.377 -0.563 10.242 1.00 98.75 92 ALA A O 1
ATOM 735 N N . MET A 1 93 ? 1.738 -2.022 11.820 1.00 98.69 93 MET A N 1
ATOM 736 C CA . MET A 1 93 ? 3.028 -2.711 11.899 1.00 98.69 93 MET A CA 1
ATOM 737 C C . MET A 1 93 ? 3.413 -3.389 10.575 1.00 98.69 93 MET A C 1
ATOM 739 O O . MET A 1 93 ? 4.565 -3.296 10.146 1.00 98.69 93 MET A O 1
ATOM 743 N N . ILE A 1 94 ? 2.481 -4.087 9.922 1.00 98.50 94 ILE A N 1
ATOM 744 C CA . ILE A 1 94 ? 2.727 -4.761 8.637 1.00 98.50 94 ILE A CA 1
ATOM 745 C C . ILE A 1 94 ? 3.089 -3.738 7.562 1.00 98.50 94 ILE A C 1
ATOM 747 O O . ILE A 1 94 ? 4.084 -3.919 6.854 1.00 98.50 94 ILE A O 1
ATOM 751 N N . ALA A 1 95 ? 2.306 -2.666 7.464 1.00 98.69 95 ALA A N 1
ATOM 752 C CA . ALA A 1 95 ? 2.513 -1.614 6.486 1.00 98.69 95 ALA A CA 1
ATOM 753 C C . ALA A 1 95 ? 3.856 -0.917 6.684 1.00 98.69 95 ALA A C 1
ATOM 755 O O . ALA A 1 95 ? 4.652 -0.853 5.748 1.00 98.69 95 ALA A O 1
ATOM 756 N N . LYS A 1 96 ? 4.170 -0.522 7.921 1.00 98.69 96 LYS A N 1
ATOM 757 C CA . LYS A 1 96 ? 5.467 0.061 8.265 1.00 98.69 96 LYS A CA 1
ATOM 758 C C . LYS A 1 96 ? 6.634 -0.845 7.869 1.00 98.69 96 LYS A C 1
ATOM 760 O O . LYS A 1 96 ? 7.543 -0.406 7.176 1.00 98.69 96 LYS A O 1
ATOM 765 N N . ASN A 1 97 ? 6.576 -2.132 8.217 1.00 98.62 97 ASN A N 1
ATOM 766 C CA . ASN A 1 97 ? 7.621 -3.087 7.840 1.00 98.62 97 ASN A CA 1
ATOM 767 C C . ASN A 1 97 ? 7.783 -3.225 6.320 1.00 98.62 97 ASN A C 1
ATOM 769 O O . ASN A 1 97 ? 8.897 -3.417 5.833 1.00 98.62 97 ASN A O 1
ATOM 773 N N . PHE A 1 98 ? 6.689 -3.186 5.556 1.00 98.12 98 PHE A N 1
ATOM 774 C CA . PHE A 1 98 ? 6.774 -3.191 4.099 1.00 98.12 98 PHE A CA 1
ATOM 775 C C . PHE A 1 98 ? 7.468 -1.926 3.588 1.00 98.12 98 PHE A C 1
ATOM 777 O O . PHE A 1 98 ? 8.433 -2.040 2.831 1.00 98.12 98 PHE A O 1
ATOM 784 N N . LEU A 1 99 ? 7.014 -0.752 4.028 1.00 98.44 99 LEU A N 1
ATOM 785 C CA . LEU A 1 99 ? 7.540 0.545 3.601 1.00 98.44 99 LEU A CA 1
ATOM 786 C C . LEU A 1 99 ? 9.025 0.694 3.935 1.00 98.44 99 LEU A C 1
ATOM 788 O O . LEU A 1 99 ? 9.801 1.076 3.061 1.00 98.44 99 LEU A O 1
ATOM 792 N N . ASP A 1 100 ? 9.440 0.293 5.137 1.00 98.38 100 ASP A N 1
ATOM 793 C CA . ASP A 1 100 ? 10.841 0.328 5.568 1.00 98.38 100 ASP A CA 1
ATOM 794 C C . ASP A 1 100 ? 11.728 -0.535 4.655 1.00 98.38 100 ASP A C 1
ATOM 796 O O . ASP A 1 100 ? 12.788 -0.092 4.203 1.00 98.38 100 ASP A O 1
ATOM 800 N N . ARG A 1 101 ? 11.272 -1.746 4.298 1.00 98.19 101 ARG A N 1
ATOM 801 C CA . ARG A 1 101 ? 11.997 -2.615 3.355 1.00 98.19 101 ARG A CA 1
ATOM 802 C C . ARG A 1 101 ? 12.087 -2.007 1.960 1.00 98.19 101 ARG A C 1
ATOM 804 O O . ARG A 1 101 ? 13.144 -2.096 1.337 1.00 98.19 101 ARG A O 1
ATOM 811 N N . GLN A 1 102 ? 11.010 -1.396 1.460 1.00 97.31 102 GLN A N 1
ATOM 812 C CA . GLN A 1 102 ? 11.043 -0.759 0.141 1.00 97.31 102 GLN A CA 1
ATOM 813 C C . GLN A 1 102 ? 11.962 0.461 0.135 1.00 97.31 102 GLN A C 1
ATOM 815 O O . GLN A 1 102 ? 12.780 0.604 -0.771 1.00 97.31 102 GLN A O 1
ATOM 820 N N . ALA A 1 103 ? 11.898 1.301 1.168 1.00 96.75 103 ALA A N 1
ATOM 821 C CA . ALA A 1 103 ? 12.794 2.438 1.322 1.00 96.75 103 ALA A CA 1
ATOM 822 C C . ALA A 1 103 ? 14.262 1.989 1.365 1.00 96.75 103 ALA A C 1
ATOM 824 O O . ALA A 1 103 ? 15.098 2.552 0.659 1.00 96.75 103 ALA A O 1
ATOM 825 N N . GLN A 1 104 ? 14.572 0.932 2.123 1.00 97.44 104 GLN A N 1
ATOM 826 C CA . GLN A 1 104 ? 15.918 0.365 2.176 1.00 97.44 104 GLN A CA 1
ATOM 827 C C . GLN A 1 104 ? 16.371 -0.185 0.815 1.00 97.44 104 GLN A C 1
ATOM 829 O O . GLN A 1 104 ? 17.484 0.110 0.386 1.00 97.44 104 GLN A O 1
ATOM 834 N N . SER A 1 105 ? 15.520 -0.947 0.122 1.00 95.75 105 SER A N 1
ATOM 835 C CA . SER A 1 105 ? 15.814 -1.483 -1.215 1.00 95.75 105 SER A CA 1
ATOM 836 C C . SER A 1 105 ? 16.155 -0.367 -2.208 1.00 95.75 105 SER A C 1
ATOM 838 O O . SER A 1 105 ? 17.192 -0.407 -2.873 1.00 95.75 105 SER A O 1
ATOM 840 N N . MET A 1 106 ? 15.335 0.688 -2.239 1.00 94.75 106 MET A N 1
ATOM 841 C CA . MET A 1 106 ? 15.558 1.841 -3.110 1.00 94.75 106 MET A CA 1
ATOM 842 C C . MET A 1 106 ? 16.849 2.580 -2.748 1.00 94.75 106 MET A C 1
ATOM 844 O O . MET A 1 106 ? 17.665 2.845 -3.633 1.00 94.75 106 MET A O 1
ATOM 848 N N . ASN A 1 107 ? 17.090 2.833 -1.459 1.00 95.00 107 ASN A N 1
ATOM 849 C CA . ASN A 1 107 ? 18.306 3.506 -1.001 1.00 95.00 107 ASN A CA 1
ATOM 850 C C . ASN A 1 107 ? 19.570 2.715 -1.366 1.00 95.00 107 ASN A C 1
ATOM 852 O O . ASN A 1 107 ? 20.550 3.306 -1.815 1.00 95.00 107 ASN A O 1
ATOM 856 N N . ASN A 1 108 ? 19.534 1.383 -1.255 1.00 96.00 108 ASN A N 1
ATOM 857 C CA . ASN A 1 108 ? 20.643 0.512 -1.658 1.00 96.00 108 ASN A CA 1
ATOM 858 C C . ASN A 1 108 ? 20.938 0.592 -3.166 1.00 96.00 108 ASN A C 1
ATOM 860 O O . ASN A 1 108 ? 22.068 0.348 -3.582 1.00 96.00 108 ASN A O 1
ATOM 864 N N . SER A 1 109 ? 19.945 0.960 -3.980 1.00 92.38 109 SER A N 1
ATOM 865 C CA . SER A 1 109 ? 20.108 1.220 -5.417 1.00 92.38 109 SER A CA 1
ATOM 866 C C . SER A 1 109 ? 20.522 2.664 -5.752 1.00 92.38 109 SER A C 1
ATOM 868 O O . SER A 1 109 ? 20.661 3.005 -6.924 1.00 92.38 109 SER A O 1
ATOM 870 N N . GLY A 1 110 ? 20.722 3.527 -4.746 1.00 94.50 110 GLY A N 1
ATOM 871 C CA . GLY A 1 110 ? 21.043 4.945 -4.942 1.00 94.50 110 GLY A CA 1
ATOM 872 C C . GLY A 1 110 ? 19.840 5.807 -5.343 1.00 94.50 110 GLY A C 1
ATOM 873 O O . GLY A 1 110 ? 20.014 6.858 -5.961 1.00 94.50 110 GLY A O 1
ATOM 874 N N . MET A 1 111 ? 18.620 5.375 -5.016 1.00 93.25 111 MET A N 1
ATOM 875 C CA . MET A 1 111 ? 17.369 6.053 -5.365 1.00 93.25 111 MET A CA 1
ATOM 876 C C . MET A 1 111 ? 16.447 6.180 -4.142 1.00 93.25 111 MET A C 1
ATOM 878 O O . MET A 1 111 ? 16.670 5.551 -3.117 1.00 93.25 111 MET A O 1
ATOM 882 N N . THR A 1 112 ? 15.389 6.987 -4.234 1.00 94.31 112 THR A N 1
ATOM 883 C CA . THR A 1 112 ? 14.322 7.046 -3.221 1.00 94.31 112 THR A CA 1
ATOM 884 C C . THR A 1 112 ? 12.982 6.656 -3.835 1.00 94.31 112 THR A C 1
ATOM 886 O O . THR A 1 112 ? 12.768 6.851 -5.035 1.00 94.31 112 THR A O 1
ATOM 889 N N . THR A 1 113 ? 12.051 6.153 -3.020 1.00 91.81 113 THR A N 1
ATOM 890 C CA . THR A 1 113 ? 1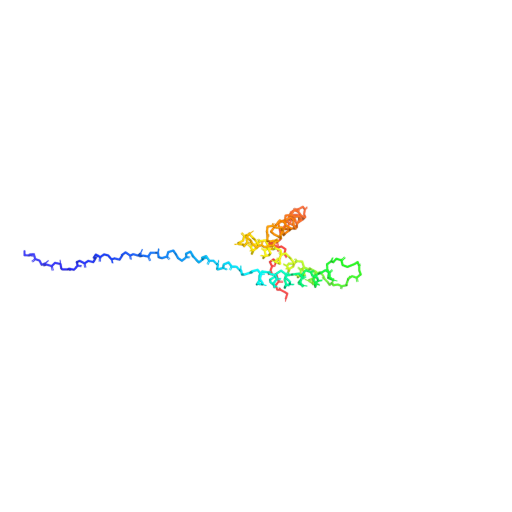0.668 5.871 -3.451 1.00 91.81 113 THR A CA 1
ATOM 891 C C . THR A 1 113 ? 9.999 7.121 -4.025 1.00 91.81 113 THR A C 1
ATOM 893 O O . THR A 1 113 ? 9.372 7.050 -5.076 1.00 91.81 113 THR A O 1
ATOM 896 N N . ALA A 1 114 ? 10.225 8.287 -3.412 1.00 91.00 114 ALA A N 1
ATOM 897 C CA . ALA A 1 114 ? 9.703 9.566 -3.888 1.00 91.00 114 ALA A CA 1
ATOM 898 C C . ALA A 1 114 ? 10.196 9.919 -5.301 1.00 91.00 114 ALA A C 1
ATOM 900 O O . ALA A 1 114 ? 9.398 10.307 -6.149 1.00 91.00 114 ALA A O 1
ATOM 901 N N . ILE A 1 115 ? 11.496 9.773 -5.586 1.00 91.50 115 ILE A N 1
ATOM 902 C CA . ILE A 1 115 ? 12.041 10.038 -6.928 1.00 91.50 115 ILE A CA 1
ATOM 903 C C . ILE A 1 115 ? 11.545 8.987 -7.919 1.00 91.50 115 ILE A C 1
ATOM 905 O O . ILE A 1 115 ? 11.137 9.340 -9.026 1.00 91.50 115 ILE A O 1
ATOM 909 N N . PHE A 1 116 ? 11.543 7.714 -7.518 1.00 92.06 116 PHE A N 1
ATOM 910 C CA . PHE A 1 116 ? 11.091 6.622 -8.371 1.00 92.06 116 PHE A CA 1
ATOM 911 C C . PHE A 1 116 ? 9.622 6.765 -8.751 1.00 92.06 116 PHE A C 1
ATOM 913 O O . PHE A 1 116 ? 9.295 6.549 -9.911 1.00 92.06 116 PHE A O 1
ATOM 920 N N . CYS A 1 117 ? 8.758 7.195 -7.830 1.00 93.06 117 CYS A N 1
ATOM 921 C CA . CYS A 1 117 ? 7.317 7.325 -8.046 1.00 93.06 117 CYS A CA 1
ATOM 922 C C . CYS A 1 117 ? 6.851 8.707 -8.505 1.00 93.06 117 CYS A C 1
ATOM 924 O O . CYS A 1 117 ? 5.698 8.857 -8.899 1.00 93.06 117 CYS A O 1
ATOM 926 N N . LYS A 1 118 ? 7.731 9.714 -8.546 1.00 87.25 118 LYS A N 1
ATOM 927 C CA . LYS A 1 118 ? 7.398 11.032 -9.099 1.00 87.25 118 LYS A CA 1
ATOM 928 C C . LYS A 1 118 ? 7.000 10.896 -10.568 1.00 87.25 118 LYS A C 1
ATOM 930 O O . LYS A 1 118 ? 7.829 10.497 -11.384 1.00 87.25 118 LYS A O 1
ATOM 935 N N . SER A 1 119 ? 5.749 11.194 -10.918 1.00 59.50 119 SER A N 1
ATOM 936 C CA . SER A 1 119 ? 5.254 11.117 -12.298 1.00 59.50 119 SER A CA 1
ATOM 937 C C . SER A 1 119 ? 6.199 11.834 -13.264 1.00 59.50 119 SER A C 1
ATOM 939 O O . SER A 1 119 ? 6.310 13.057 -13.250 1.00 59.50 119 SER A O 1
ATOM 941 N N . ARG A 1 120 ? 6.897 11.068 -14.106 1.00 50.34 120 ARG A N 1
ATOM 942 C CA . ARG A 1 120 ? 7.152 11.507 -15.471 1.00 50.34 120 ARG A CA 1
ATOM 943 C C . ARG A 1 120 ? 5.972 10.963 -16.252 1.00 50.34 120 ARG A C 1
ATOM 945 O O . ARG A 1 120 ? 5.884 9.755 -16.454 1.00 50.34 120 ARG A O 1
ATOM 952 N N . GLU A 1 121 ? 5.023 11.843 -16.535 1.00 44.59 121 GLU A N 1
ATOM 953 C CA . GLU A 1 121 ? 4.123 11.652 -17.666 1.00 44.59 121 GLU A CA 1
ATOM 954 C C . GLU A 1 121 ? 5.009 11.342 -18.881 1.00 44.59 121 GLU A C 1
ATOM 956 O O . GLU A 1 121 ? 6.024 12.017 -19.090 1.00 44.59 121 GLU A O 1
ATOM 961 N N . VAL A 1 122 ? 4.698 10.260 -19.593 1.00 37.88 122 VAL A N 1
ATOM 962 C CA . VAL A 1 122 ? 5.163 10.077 -20.970 1.00 37.88 122 VAL A CA 1
ATOM 963 C C . VAL A 1 122 ? 4.102 10.697 -21.857 1.00 37.88 122 VAL A C 1
ATOM 965 O O . VAL A 1 122 ? 2.917 10.372 -21.615 1.00 37.88 122 VAL A O 1
#

Foldseek 3Di:
DDDDDDDDPPDPPPPPPPPPVLPPQDDLVVLVVLVVVLVVLVVVLCLQAPDPPHDDDPVSNLVSVLSNLVSLVVLLVNLVSHVVHPCSVVSNVVSVVVNVVVQVVQVVVVHGSCVSNPDPDD

pLDDT: mean 85.25, std 20.04, range [36.28, 98.75]